Protein AF-A0A2E8GZ55-F1 (afdb_monomer_lite)

Structure (mmCIF, N/CA/C/O backbone):
data_AF-A0A2E8GZ55-F1
#
_entry.id   AF-A0A2E8GZ55-F1
#
loop_
_atom_site.group_PDB
_atom_site.id
_atom_site.type_symbol
_atom_site.label_atom_id
_atom_site.label_alt_id
_atom_site.label_comp_id
_atom_site.label_asym_id
_atom_site.label_entity_id
_atom_site.label_seq_id
_atom_site.pdbx_PDB_ins_code
_atom_site.Cartn_x
_atom_site.Cartn_y
_atom_site.Cartn_z
_atom_site.occupancy
_atom_site.B_iso_or_equiv
_atom_site.auth_seq_id
_atom_site.auth_comp_id
_atom_site.auth_asym_id
_atom_site.auth_atom_id
_atom_site.pdbx_PDB_model_num
ATOM 1 N N . MET A 1 1 ? 58.834 -13.946 -105.484 1.00 41.06 1 MET A N 1
ATOM 2 C CA . MET A 1 1 ? 59.655 -13.899 -104.248 1.00 41.06 1 MET A CA 1
ATOM 3 C C . MET A 1 1 ? 59.198 -12.689 -103.439 1.00 41.06 1 MET A C 1
ATOM 5 O O . MET A 1 1 ? 59.025 -11.671 -104.084 1.00 41.06 1 MET A O 1
ATOM 9 N N . ASN A 1 2 ? 58.908 -12.636 -102.134 1.00 47.53 2 ASN A N 1
ATOM 10 C CA . ASN A 1 2 ? 58.885 -13.493 -100.925 1.00 47.53 2 ASN A CA 1
ATOM 11 C C . ASN A 1 2 ? 57.553 -13.137 -100.208 1.00 47.53 2 ASN A C 1
ATOM 13 O O . ASN A 1 2 ? 57.174 -11.974 -100.247 1.00 47.53 2 ASN A O 1
ATOM 17 N N . ARG A 1 3 ? 56.666 -14.031 -99.748 1.00 53.28 3 ARG A N 1
ATOM 18 C CA . ARG A 1 3 ? 56.694 -15.044 -98.667 1.00 53.28 3 ARG A CA 1
ATOM 19 C C . ARG A 1 3 ? 56.933 -14.516 -97.240 1.00 53.28 3 ARG A C 1
ATOM 21 O O . ARG A 1 3 ? 57.986 -13.956 -96.964 1.00 53.28 3 ARG A O 1
ATOM 28 N N . SER A 1 4 ? 55.965 -14.888 -96.387 1.00 54.66 4 SER A N 1
ATOM 29 C CA . SER A 1 4 ? 56.002 -15.147 -94.931 1.00 54.66 4 SER A CA 1
ATOM 30 C C . SER A 1 4 ? 55.223 -14.128 -94.087 1.00 54.66 4 SER A C 1
ATOM 32 O O . SER A 1 4 ? 55.584 -12.963 -94.033 1.00 54.66 4 SER A O 1
ATOM 34 N N . ALA A 1 5 ? 54.017 -14.475 -93.618 1.00 52.09 5 ALA A N 1
ATOM 35 C CA . ALA A 1 5 ? 53.689 -15.380 -92.493 1.00 52.09 5 ALA A CA 1
ATOM 36 C C . ALA A 1 5 ? 53.613 -14.563 -91.184 1.00 52.09 5 ALA A C 1
ATOM 38 O O . ALA A 1 5 ? 54.536 -13.838 -90.849 1.00 52.09 5 ALA A O 1
ATOM 39 N N . MET A 1 6 ? 52.430 -14.471 -90.571 1.00 54.75 6 MET A N 1
ATOM 40 C CA . MET A 1 6 ? 51.948 -15.400 -89.534 1.00 54.75 6 MET A CA 1
ATOM 41 C C . MET A 1 6 ? 52.534 -15.044 -88.168 1.00 54.75 6 MET A C 1
ATOM 43 O O . MET A 1 6 ? 53.733 -15.162 -87.996 1.00 54.75 6 MET A O 1
ATOM 47 N N . THR A 1 7 ? 51.657 -14.652 -87.238 1.00 57.09 7 THR A N 1
ATOM 48 C CA . THR A 1 7 ? 51.604 -15.005 -85.798 1.00 57.09 7 T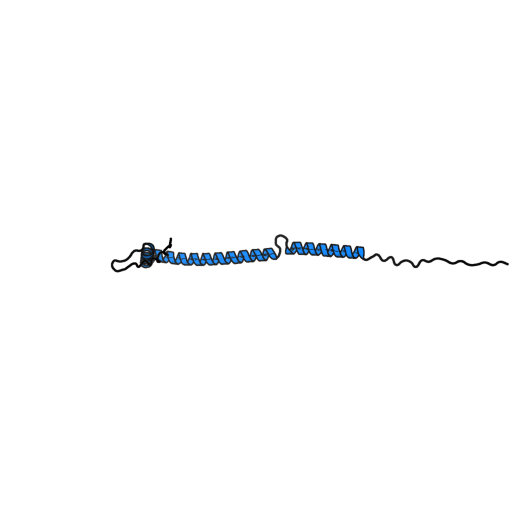HR A CA 1
ATOM 49 C C . THR A 1 7 ? 50.690 -13.973 -85.126 1.00 57.09 7 THR A C 1
ATOM 51 O O . THR A 1 7 ? 50.966 -12.782 -85.174 1.00 57.09 7 THR A O 1
ATOM 54 N N . GLN A 1 8 ? 49.467 -14.323 -84.729 1.00 52.78 8 GLN A N 1
ATOM 55 C CA . GLN A 1 8 ? 49.133 -15.073 -83.511 1.00 52.78 8 GLN A CA 1
ATOM 56 C C . GLN A 1 8 ? 49.424 -14.274 -82.233 1.00 52.78 8 GLN A C 1
ATOM 58 O O . GLN A 1 8 ? 50.576 -14.025 -81.907 1.00 52.78 8 GLN A O 1
ATOM 63 N N . GLY A 1 9 ? 48.369 -14.030 -81.448 1.00 44.78 9 GLY A N 1
ATOM 64 C CA . GLY A 1 9 ? 48.473 -14.136 -79.993 1.00 44.78 9 GLY A CA 1
ATOM 65 C C . GLY A 1 9 ? 47.917 -12.969 -79.181 1.00 44.78 9 GLY A C 1
ATOM 66 O O . GLY A 1 9 ? 48.411 -11.856 -79.262 1.00 44.78 9 GLY A O 1
ATOM 67 N N . GLY A 1 10 ? 46.968 -13.295 -78.297 1.00 43.28 10 GLY A N 1
ATOM 68 C CA . GLY A 1 10 ? 46.809 -12.628 -76.997 1.00 43.28 10 GLY A CA 1
ATOM 69 C C . GLY A 1 10 ? 45.757 -11.523 -76.959 1.00 43.28 10 GLY A C 1
ATOM 70 O O . GLY A 1 10 ? 46.036 -10.379 -77.270 1.00 43.28 10 GLY A O 1
ATOM 71 N N . ARG A 1 11 ? 44.493 -11.847 -76.670 1.00 49.84 11 ARG A N 1
ATOM 72 C CA . ARG A 1 11 ? 43.917 -11.851 -75.306 1.00 49.84 11 ARG A CA 1
ATOM 73 C C . ARG A 1 11 ? 44.045 -10.508 -74.579 1.00 49.84 11 ARG A C 1
ATOM 75 O O . ARG A 1 11 ? 45.089 -10.218 -74.019 1.00 49.84 11 ARG A O 1
ATOM 82 N N . ALA A 1 12 ? 42.913 -9.838 -74.400 1.00 47.91 12 ALA A N 1
ATOM 83 C CA . ALA A 1 12 ? 42.366 -9.614 -73.063 1.00 47.91 12 ALA A CA 1
ATOM 84 C C . ALA A 1 12 ? 40.923 -9.127 -73.209 1.00 47.91 12 ALA A C 1
ATOM 86 O O . ALA A 1 12 ? 40.662 -7.973 -73.532 1.00 47.91 12 ALA A O 1
ATOM 87 N N . VAL A 1 13 ? 39.978 -10.036 -72.971 1.00 53.66 13 VAL A N 1
ATOM 88 C CA . VAL A 1 13 ? 38.647 -9.651 -72.508 1.00 53.66 13 VAL A CA 1
ATOM 89 C C . VAL A 1 13 ? 38.859 -8.764 -71.284 1.00 53.66 13 VAL A C 1
ATOM 91 O O . VAL A 1 13 ? 39.492 -9.193 -70.319 1.00 53.66 13 VAL A O 1
ATOM 94 N N . ALA A 1 14 ? 38.440 -7.503 -71.368 1.00 50.84 14 ALA A N 1
ATOM 95 C CA . ALA A 1 14 ? 38.505 -6.590 -70.241 1.00 50.84 14 ALA A CA 1
ATOM 96 C C . ALA A 1 14 ? 37.743 -7.246 -69.091 1.00 50.84 14 ALA A C 1
ATOM 98 O O . ALA A 1 14 ? 36.546 -7.524 -69.190 1.00 50.84 14 ALA A O 1
ATOM 99 N N . SER A 1 15 ? 38.492 -7.593 -68.049 1.00 53.91 15 SER A N 1
ATOM 100 C CA . SER A 1 15 ? 37.979 -8.249 -66.868 1.00 53.91 15 SER A CA 1
ATOM 101 C C . SER A 1 15 ? 36.860 -7.394 -66.290 1.00 53.91 15 SER A C 1
ATOM 103 O O . SER A 1 15 ? 37.037 -6.215 -65.976 1.00 53.91 15 SER A O 1
ATOM 105 N N . LEU A 1 16 ? 35.686 -8.004 -66.148 1.00 49.28 16 LEU A N 1
ATOM 106 C CA . LEU A 1 16 ? 34.657 -7.518 -65.249 1.00 49.28 16 LEU A CA 1
ATOM 107 C C . LEU A 1 16 ? 35.289 -7.550 -63.860 1.00 49.28 16 LEU A C 1
ATOM 109 O O . LEU A 1 16 ? 35.377 -8.594 -63.218 1.00 49.28 16 LEU A O 1
ATOM 113 N N . ALA A 1 17 ? 35.839 -6.410 -63.448 1.00 52.22 17 ALA A N 1
ATOM 114 C CA . ALA A 1 17 ? 36.323 -6.190 -62.104 1.00 52.22 17 ALA A CA 1
ATOM 115 C C . ALA A 1 17 ? 35.103 -6.225 -61.186 1.00 52.22 17 ALA A C 1
ATOM 117 O O . ALA A 1 17 ? 34.494 -5.200 -60.871 1.00 52.22 17 ALA A O 1
ATOM 118 N N . GLU A 1 18 ? 34.719 -7.435 -60.791 1.00 55.09 18 GLU A N 1
ATOM 119 C CA . GLU A 1 18 ? 33.783 -7.660 -59.715 1.00 55.09 18 GLU A CA 1
ATOM 120 C C . GLU A 1 18 ? 34.381 -7.021 -58.462 1.00 55.09 18 GLU A C 1
ATOM 122 O O . GLU A 1 18 ? 35.228 -7.586 -57.767 1.00 55.09 18 GLU A O 1
ATOM 127 N N . ARG A 1 19 ? 33.960 -5.784 -58.175 1.00 57.44 19 ARG A N 1
ATOM 128 C CA . ARG A 1 19 ? 34.095 -5.182 -56.851 1.00 57.44 19 ARG A CA 1
ATOM 129 C C . ARG A 1 19 ? 33.283 -6.062 -55.914 1.00 57.44 19 ARG A C 1
ATOM 131 O O . ARG A 1 19 ? 32.081 -5.861 -55.754 1.00 57.44 19 ARG A O 1
ATOM 138 N N . GLY A 1 20 ? 33.947 -7.080 -55.372 1.00 63.44 20 GLY A N 1
ATOM 139 C CA . GLY A 1 20 ? 33.312 -8.116 -54.582 1.00 63.44 20 GLY A CA 1
ATOM 140 C C . GLY A 1 20 ? 32.437 -7.508 -53.481 1.00 63.44 20 GLY A C 1
ATOM 141 O O . GLY A 1 20 ? 32.804 -6.490 -52.881 1.00 63.44 20 GLY A O 1
ATOM 142 N N . PRO A 1 21 ? 31.294 -8.135 -53.164 1.00 60.47 21 PRO A N 1
ATOM 143 C CA . PRO A 1 21 ? 30.290 -7.597 -52.245 1.00 60.47 21 PRO A CA 1
ATOM 144 C C . PRO A 1 21 ? 30.801 -7.427 -50.806 1.00 60.47 21 PRO A C 1
ATOM 146 O O . PRO A 1 21 ? 30.104 -6.852 -49.975 1.00 60.47 21 PRO A O 1
ATOM 149 N N . ARG A 1 22 ? 32.033 -7.864 -50.511 1.00 64.44 22 ARG A N 1
ATOM 150 C CA . ARG A 1 22 ? 32.688 -7.834 -49.197 1.00 64.44 22 ARG A CA 1
ATOM 151 C C . ARG A 1 22 ? 32.586 -6.467 -48.514 1.00 64.44 22 ARG A C 1
ATOM 153 O O . ARG A 1 22 ? 32.181 -6.402 -47.362 1.00 64.44 22 ARG A O 1
ATOM 160 N N . GLY A 1 23 ? 32.831 -5.368 -49.232 1.00 73.50 23 GLY A N 1
ATOM 161 C CA . GLY A 1 23 ? 32.719 -4.019 -48.656 1.00 73.50 23 GLY A CA 1
ATOM 162 C C . GLY A 1 23 ? 31.279 -3.572 -48.369 1.00 73.50 23 GLY A C 1
ATOM 163 O O . GLY A 1 23 ? 31.047 -2.803 -47.441 1.00 73.50 23 GLY A O 1
ATOM 164 N N . ARG A 1 24 ? 30.296 -4.057 -49.140 1.00 80.69 24 ARG A N 1
ATOM 165 C CA . ARG A 1 24 ? 28.869 -3.770 -48.907 1.00 80.69 24 ARG A CA 1
ATOM 166 C C . ARG A 1 24 ? 28.325 -4.598 -47.746 1.00 80.69 24 ARG A C 1
ATOM 168 O O . ARG A 1 24 ? 27.590 -4.065 -46.927 1.00 80.69 24 ARG A O 1
ATOM 175 N N . LEU A 1 25 ? 28.747 -5.856 -47.644 1.00 82.56 25 LEU A N 1
ATOM 176 C CA . LEU A 1 25 ? 28.386 -6.758 -46.550 1.00 82.56 25 LEU A CA 1
ATOM 177 C C . LEU A 1 25 ? 28.928 -6.263 -45.205 1.00 82.56 25 LEU A C 1
ATOM 179 O O . LEU A 1 25 ? 28.194 -6.268 -44.228 1.00 82.56 25 LEU A O 1
ATOM 183 N N . TRP A 1 26 ? 30.162 -5.754 -45.158 1.00 87.12 26 TRP A N 1
ATOM 184 C CA . TRP A 1 26 ? 30.724 -5.169 -43.934 1.00 87.12 26 TRP A CA 1
ATOM 185 C C . TRP A 1 26 ? 30.017 -3.877 -43.521 1.00 87.12 26 TRP A C 1
ATOM 187 O O . TRP A 1 26 ? 29.746 -3.677 -42.342 1.00 87.12 26 TRP A O 1
ATOM 197 N N . LYS A 1 27 ? 29.654 -3.021 -44.485 1.00 89.62 27 LYS A N 1
ATOM 198 C CA . LYS A 1 27 ? 28.842 -1.824 -44.211 1.00 89.62 27 LYS A CA 1
ATOM 199 C C . LYS A 1 27 ? 27.446 -2.188 -43.707 1.00 89.62 27 LYS A C 1
ATOM 201 O O . LYS A 1 27 ? 26.975 -1.574 -42.759 1.00 89.62 27 LYS A O 1
ATOM 206 N N . ALA A 1 28 ? 26.809 -3.197 -44.301 1.00 90.25 28 ALA A N 1
ATOM 207 C CA . ALA A 1 28 ? 25.518 -3.698 -43.843 1.00 90.25 28 ALA A CA 1
ATOM 208 C C . ALA A 1 28 ? 25.620 -4.301 -42.434 1.00 90.25 28 ALA A C 1
ATOM 210 O O . ALA A 1 28 ? 24.810 -3.968 -41.578 1.00 90.25 28 ALA A O 1
ATOM 211 N N . ALA A 1 29 ? 26.648 -5.107 -42.158 1.00 92.25 29 ALA A N 1
ATOM 212 C CA . ALA A 1 29 ? 26.893 -5.670 -40.833 1.00 92.25 29 ALA A CA 1
ATOM 213 C C . ALA A 1 29 ? 27.153 -4.583 -39.778 1.00 92.25 29 ALA A C 1
ATOM 215 O O . ALA A 1 29 ? 26.601 -4.653 -38.684 1.00 92.25 29 ALA A O 1
ATOM 216 N N . ALA A 1 30 ? 27.922 -3.543 -40.115 1.00 92.50 30 ALA A N 1
ATOM 217 C CA . ALA A 1 30 ? 28.144 -2.400 -39.233 1.00 92.50 30 ALA A CA 1
ATOM 218 C C . ALA A 1 30 ? 26.842 -1.634 -38.944 1.00 92.50 30 ALA A C 1
ATOM 220 O O . ALA A 1 30 ? 26.603 -1.230 -37.809 1.00 92.50 30 ALA A O 1
ATOM 221 N N . LEU A 1 31 ? 25.977 -1.472 -39.948 1.00 94.06 31 LEU A N 1
ATOM 222 C CA . LEU A 1 31 ? 24.702 -0.769 -39.807 1.00 94.06 31 LEU A CA 1
ATOM 223 C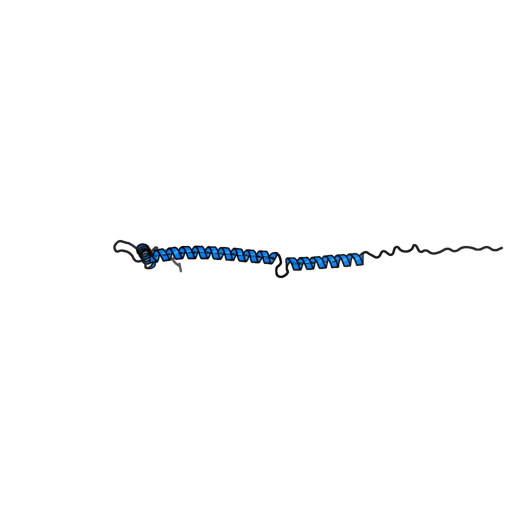 C . LEU A 1 31 ? 23.687 -1.578 -38.983 1.00 94.06 31 LEU A C 1
ATOM 225 O O . LEU A 1 31 ? 23.007 -1.020 -38.125 1.00 94.06 31 LEU A O 1
ATOM 229 N N . VAL A 1 32 ? 23.641 -2.899 -39.179 1.00 94.44 32 VAL A N 1
ATOM 230 C CA . VAL A 1 32 ? 22.843 -3.821 -38.355 1.00 94.44 32 VAL A CA 1
ATOM 231 C C . VAL A 1 32 ? 23.360 -3.850 -36.916 1.00 94.44 32 VAL A C 1
ATOM 233 O O . VAL A 1 32 ? 22.563 -3.780 -35.986 1.00 94.44 32 VAL A O 1
ATOM 236 N N . GLY A 1 33 ? 24.680 -3.889 -36.720 1.00 93.88 33 GLY A N 1
ATOM 237 C CA . GLY A 1 33 ? 25.296 -3.811 -35.396 1.00 93.88 33 GLY A CA 1
ATOM 238 C C . GLY A 1 33 ? 24.954 -2.507 -34.675 1.00 93.88 33 GLY A C 1
ATOM 239 O O . GLY A 1 33 ? 24.555 -2.537 -33.515 1.00 93.88 33 GLY A O 1
ATOM 240 N N . LEU A 1 34 ? 25.021 -1.370 -35.373 1.00 92.25 34 LEU A N 1
ATOM 241 C CA . LEU A 1 34 ? 24.647 -0.067 -34.820 1.00 92.25 34 LEU A CA 1
ATOM 242 C C . LEU A 1 34 ? 23.169 -0.024 -34.400 1.00 92.25 34 LEU A C 1
ATOM 244 O O . LEU A 1 34 ? 22.862 0.438 -33.303 1.00 92.25 34 LEU A O 1
ATOM 248 N N . LEU A 1 35 ? 22.265 -0.541 -35.240 1.00 91.38 35 LEU A N 1
ATOM 249 C CA . LEU A 1 35 ? 20.837 -0.647 -34.922 1.00 91.38 35 LEU A CA 1
ATOM 250 C C . LEU A 1 35 ? 20.575 -1.574 -33.732 1.00 91.38 35 LEU A C 1
ATOM 252 O O . LEU A 1 35 ? 19.736 -1.258 -32.894 1.00 91.38 35 LEU A O 1
ATOM 256 N N . ALA A 1 36 ? 21.300 -2.688 -33.629 1.00 88.25 36 ALA A N 1
ATOM 257 C CA . ALA A 1 36 ? 21.181 -3.612 -32.507 1.00 88.25 36 ALA A CA 1
ATOM 258 C C . ALA A 1 36 ? 21.643 -2.972 -31.190 1.00 88.25 36 ALA A C 1
ATOM 260 O O . ALA A 1 36 ? 20.973 -3.130 -30.174 1.00 88.25 36 ALA A O 1
ATOM 261 N N . VAL A 1 37 ? 22.737 -2.202 -31.209 1.00 84.81 37 VAL A N 1
ATOM 262 C CA . VAL A 1 37 ? 23.204 -1.436 -30.042 1.00 84.81 37 VAL A CA 1
ATOM 263 C C . VAL A 1 37 ? 22.185 -0.366 -29.656 1.00 84.81 37 VAL A C 1
ATOM 265 O O . VAL A 1 37 ? 21.855 -0.239 -28.482 1.00 84.81 37 VAL A O 1
ATOM 268 N N . TRP A 1 38 ? 21.630 0.360 -30.628 1.00 82.38 38 TRP A N 1
ATOM 269 C CA . TRP A 1 38 ? 20.577 1.348 -30.380 1.00 82.38 38 TRP A CA 1
ATOM 270 C C . TRP A 1 38 ? 19.315 0.725 -29.783 1.00 82.38 38 TRP A C 1
ATOM 272 O O . TRP A 1 38 ? 18.790 1.232 -28.796 1.00 82.38 38 TRP A O 1
ATOM 282 N N . ALA A 1 39 ? 18.854 -0.398 -30.337 1.00 80.38 39 ALA A N 1
ATOM 283 C CA . ALA A 1 39 ? 17.728 -1.142 -29.791 1.00 80.38 39 ALA A CA 1
ATOM 284 C C . ALA A 1 39 ? 18.040 -1.623 -28.368 1.00 80.38 39 ALA A C 1
ATOM 286 O O . ALA A 1 39 ? 17.237 -1.418 -27.465 1.00 80.38 39 ALA A O 1
ATOM 287 N N . TYR A 1 40 ? 19.225 -2.190 -28.138 1.00 79.25 40 TYR A N 1
ATOM 288 C CA . TYR A 1 40 ? 19.650 -2.641 -26.817 1.00 79.25 40 TYR A CA 1
ATOM 289 C C . TYR A 1 40 ? 19.652 -1.501 -25.792 1.00 79.25 40 TYR A C 1
ATOM 291 O O . TYR A 1 40 ? 19.089 -1.666 -24.718 1.00 79.25 40 TYR A O 1
ATOM 299 N N . VAL A 1 41 ? 20.190 -0.326 -26.131 1.00 74.81 41 VAL A N 1
ATOM 300 C CA . VAL A 1 41 ? 20.150 0.857 -25.254 1.00 74.81 41 VAL A CA 1
ATOM 301 C C . VAL A 1 41 ? 18.711 1.313 -24.999 1.00 74.81 41 VAL A C 1
ATOM 303 O O . VAL A 1 41 ? 18.382 1.678 -23.879 1.00 74.81 41 VAL A O 1
ATOM 306 N N . PHE A 1 42 ? 17.823 1.232 -25.989 1.00 67.94 42 PHE A N 1
ATOM 307 C CA . PHE A 1 42 ? 16.414 1.599 -25.815 1.00 67.94 42 PHE A CA 1
ATOM 308 C C . PHE A 1 42 ? 15.630 0.600 -24.940 1.00 67.94 42 PHE A C 1
ATOM 310 O O . PHE A 1 42 ? 14.689 0.976 -24.240 1.00 67.94 42 PHE A O 1
ATOM 317 N N . PHE A 1 43 ? 16.009 -0.681 -24.968 1.00 64.38 43 PHE A N 1
ATOM 318 C CA . PHE A 1 43 ? 15.380 -1.733 -24.166 1.00 64.38 43 PHE A CA 1
ATOM 319 C C . PHE A 1 43 ? 16.002 -1.897 -22.766 1.00 64.38 43 PHE A C 1
ATOM 321 O O . PHE A 1 43 ? 15.278 -2.286 -21.849 1.00 64.38 43 PHE A O 1
ATOM 328 N N . VAL A 1 44 ? 17.304 -1.623 -22.598 1.00 63.91 44 VAL A N 1
ATOM 329 C CA . VAL A 1 44 ? 18.106 -1.942 -21.394 1.00 63.91 44 VAL A CA 1
ATOM 330 C C . VAL A 1 44 ? 18.734 -0.711 -20.720 1.00 63.91 44 VAL A C 1
ATOM 332 O O . VAL A 1 44 ? 19.130 -0.805 -19.564 1.00 63.91 44 VAL A O 1
ATOM 335 N N . GLY A 1 45 ? 18.843 0.435 -21.396 1.00 57.47 45 GLY A N 1
ATOM 336 C CA . GLY A 1 45 ? 19.372 1.665 -20.796 1.00 57.47 45 GLY A CA 1
ATOM 337 C C . GLY A 1 45 ? 18.435 2.243 -19.734 1.00 57.47 45 GLY A C 1
ATOM 338 O O . GLY A 1 45 ? 17.221 2.068 -19.840 1.00 57.47 45 GLY A O 1
ATOM 339 N N . ASP A 1 46 ? 19.009 2.920 -18.733 1.00 51.28 46 ASP A N 1
ATOM 340 C CA . ASP A 1 46 ? 18.311 3.533 -17.592 1.00 51.28 46 ASP A CA 1
ATOM 341 C C . ASP A 1 46 ? 17.041 4.282 -18.045 1.00 51.28 46 ASP A C 1
ATOM 343 O O . ASP A 1 46 ? 17.117 5.347 -18.663 1.00 51.28 46 ASP A O 1
ATOM 347 N N . GLY A 1 47 ? 15.863 3.699 -17.777 1.00 54.47 47 GLY A N 1
ATOM 348 C CA . GLY A 1 47 ? 14.561 4.233 -18.209 1.00 54.47 47 GLY A CA 1
ATOM 349 C C . GLY A 1 47 ? 13.868 3.495 -19.367 1.00 54.47 47 GLY A C 1
ATOM 350 O O . GLY A 1 47 ? 12.816 3.943 -19.830 1.00 54.47 47 GLY A O 1
ATOM 351 N N . GLY A 1 48 ? 14.403 2.363 -19.832 1.00 59.59 48 GLY A N 1
ATOM 352 C CA . GLY A 1 48 ? 13.769 1.510 -20.843 1.00 59.59 48 GLY A CA 1
ATOM 353 C C . GLY A 1 48 ? 12.404 0.946 -20.409 1.00 59.59 48 GLY A C 1
ATOM 354 O O . GLY A 1 48 ? 12.035 0.946 -19.234 1.00 59.59 48 GLY A O 1
ATOM 355 N N . TRP A 1 49 ? 11.627 0.404 -21.358 1.00 56.41 49 TRP A N 1
ATOM 356 C CA . TRP A 1 49 ? 10.255 -0.111 -21.133 1.00 56.41 49 TRP A CA 1
ATOM 357 C C . TRP A 1 49 ? 10.131 -1.121 -19.970 1.00 56.41 49 TRP A C 1
ATOM 359 O O . TRP A 1 49 ? 9.076 -1.233 -19.337 1.00 56.41 49 TRP A O 1
ATOM 369 N N . LEU A 1 50 ? 11.217 -1.837 -19.662 1.00 60.59 50 LEU A N 1
ATOM 370 C CA . LEU A 1 50 ? 11.315 -2.751 -18.523 1.00 60.59 50 LEU A CA 1
ATOM 371 C C . LEU A 1 50 ? 11.314 -2.025 -17.168 1.00 60.59 50 LEU A C 1
ATOM 373 O O . LEU A 1 50 ? 10.637 -2.489 -16.246 1.00 60.59 50 LEU A O 1
ATOM 377 N N . ASP A 1 51 ? 11.992 -0.884 -17.054 1.00 62.62 51 ASP A N 1
ATOM 378 C CA . ASP A 1 51 ? 11.998 -0.074 -15.832 1.00 62.62 51 ASP A CA 1
ATOM 379 C C . ASP A 1 51 ? 10.647 0.589 -15.612 1.00 62.62 51 ASP A C 1
ATOM 381 O O . ASP A 1 51 ? 10.112 0.541 -14.508 1.00 62.62 51 ASP A O 1
ATOM 385 N N . LEU A 1 52 ? 10.009 1.078 -16.678 1.00 63.53 52 LEU A N 1
ATOM 386 C CA . LEU A 1 52 ? 8.665 1.644 -16.572 1.00 63.53 52 LEU A CA 1
ATOM 387 C C . LEU A 1 52 ? 7.633 0.601 -16.105 1.00 63.53 52 LEU A C 1
ATOM 389 O O . LEU A 1 52 ? 6.690 0.936 -15.388 1.00 63.53 52 LEU A O 1
ATOM 393 N N . ARG A 1 53 ? 7.808 -0.681 -16.461 1.00 62.53 53 ARG A N 1
ATOM 394 C CA . ARG A 1 53 ? 6.978 -1.774 -15.926 1.00 62.53 53 ARG A CA 1
ATOM 395 C C . ARG A 1 53 ? 7.271 -2.072 -14.460 1.00 62.53 53 ARG A C 1
ATOM 397 O O . ARG A 1 53 ? 6.326 -2.278 -13.700 1.00 62.53 53 ARG A O 1
ATOM 404 N N . ARG A 1 54 ? 8.544 -2.112 -14.060 1.00 64.25 54 ARG A N 1
ATOM 405 C CA . ARG A 1 54 ? 8.934 -2.357 -12.661 1.00 64.25 54 ARG A CA 1
ATOM 406 C C . ARG A 1 54 ? 8.463 -1.231 -11.749 1.00 64.25 54 ARG A C 1
ATOM 408 O O . ARG A 1 54 ? 7.922 -1.509 -10.683 1.00 64.25 54 ARG A O 1
ATOM 415 N N . GLU A 1 55 ? 8.581 0.010 -12.200 1.00 64.06 55 GLU A N 1
ATOM 416 C CA . GLU A 1 55 ? 8.163 1.177 -11.434 1.00 64.06 55 GLU A CA 1
ATOM 417 C C . GLU A 1 55 ? 6.638 1.263 -11.330 1.00 64.06 55 GLU A C 1
ATOM 419 O O . GLU A 1 55 ? 6.109 1.463 -10.241 1.00 64.06 55 GLU A O 1
ATOM 424 N N . ARG A 1 56 ? 5.899 0.950 -12.406 1.00 69.19 56 ARG A N 1
ATOM 425 C CA . ARG A 1 56 ? 4.433 0.801 -12.334 1.00 69.19 56 ARG A CA 1
ATOM 426 C C . ARG A 1 56 ? 3.998 -0.300 -11.367 1.00 69.19 56 ARG A C 1
ATOM 428 O O . ARG A 1 56 ? 3.030 -0.117 -10.638 1.00 69.19 56 ARG A O 1
ATOM 435 N N . GLN A 1 57 ? 4.704 -1.432 -11.331 1.00 71.50 57 GLN A N 1
ATOM 436 C CA . GLN A 1 57 ? 4.405 -2.492 -10.364 1.00 71.50 57 GLN A CA 1
ATOM 437 C C . GLN A 1 57 ? 4.680 -2.045 -8.926 1.00 71.50 57 GLN A C 1
ATOM 439 O O . GLN A 1 57 ? 3.874 -2.336 -8.044 1.00 71.50 57 GLN A O 1
ATOM 444 N N . ARG A 1 58 ? 5.776 -1.319 -8.679 1.00 70.94 58 ARG A N 1
ATOM 445 C CA . ARG A 1 58 ? 6.078 -0.747 -7.359 1.00 70.94 58 ARG A CA 1
ATOM 446 C C . ARG A 1 58 ? 5.015 0.255 -6.924 1.00 70.94 58 ARG A C 1
ATOM 448 O O . ARG A 1 58 ? 4.515 0.114 -5.815 1.00 70.94 58 ARG A O 1
ATOM 455 N N . LEU A 1 59 ? 4.616 1.171 -7.806 1.00 76.44 59 LEU A N 1
ATOM 456 C CA . LEU A 1 59 ? 3.533 2.121 -7.545 1.00 76.44 59 LEU A CA 1
ATOM 457 C C . LEU A 1 59 ? 2.229 1.400 -7.205 1.00 76.44 59 LEU A C 1
ATOM 459 O O . LEU A 1 59 ? 1.663 1.661 -6.154 1.00 76.44 59 LEU A O 1
ATOM 463 N N . SER A 1 60 ? 1.821 0.407 -8.004 1.00 77.31 60 SER A N 1
ATOM 464 C CA . SER A 1 60 ? 0.585 -0.343 -7.730 1.00 77.31 60 SER A CA 1
ATOM 465 C C . SER A 1 60 ? 0.612 -1.088 -6.389 1.00 77.31 60 SER A C 1
ATOM 467 O O . SER A 1 60 ? -0.394 -1.153 -5.688 1.00 77.31 60 SER A O 1
ATOM 469 N N . LYS A 1 61 ? 1.774 -1.634 -5.999 1.00 84.19 61 LYS A N 1
ATOM 470 C CA . LYS A 1 61 ? 1.941 -2.287 -4.696 1.00 84.19 61 LYS A CA 1
ATOM 471 C C . LYS A 1 61 ? 1.848 -1.272 -3.565 1.00 84.19 61 LYS A C 1
ATOM 473 O O . LYS A 1 61 ? 1.139 -1.525 -2.597 1.00 84.19 61 LYS A O 1
ATOM 478 N N . LEU A 1 62 ? 2.522 -0.135 -3.705 1.00 83.38 62 LEU A N 1
ATOM 479 C CA . LEU A 1 62 ? 2.530 0.908 -2.690 1.00 83.38 62 LEU A CA 1
ATOM 480 C C . LEU A 1 62 ? 1.137 1.530 -2.520 1.00 83.38 62 LEU A C 1
ATOM 482 O O . LEU A 1 62 ? 0.676 1.676 -1.396 1.00 83.38 62 LEU A O 1
ATOM 486 N N . GLU A 1 63 ? 0.422 1.789 -3.615 1.00 87.62 63 GLU A N 1
ATOM 487 C CA . GLU A 1 63 ? -0.979 2.230 -3.598 1.00 87.62 63 GLU A CA 1
ATOM 488 C C . GLU A 1 63 ? -1.883 1.214 -2.892 1.00 87.62 63 GLU A C 1
ATOM 490 O O . GLU A 1 63 ? -2.688 1.586 -2.041 1.00 87.62 63 GLU A O 1
ATOM 495 N N . SER A 1 64 ? -1.719 -0.083 -3.183 1.00 88.69 64 SER A N 1
ATOM 496 C CA . SER A 1 64 ? -2.490 -1.130 -2.500 1.00 88.69 64 SER A CA 1
ATOM 497 C C . SER A 1 64 ? -2.194 -1.197 -0.999 1.00 88.69 64 SER A C 1
ATOM 499 O O . SER A 1 64 ? -3.085 -1.464 -0.193 1.00 88.69 64 SER A O 1
ATOM 501 N N . GLU A 1 65 ? -0.948 -0.929 -0.608 1.00 90.38 65 GLU A N 1
ATOM 502 C CA . GLU A 1 65 ? -0.534 -0.916 0.788 1.00 90.38 65 GLU A CA 1
ATOM 503 C C . GLU A 1 65 ? -1.074 0.312 1.523 1.00 90.38 65 GLU A C 1
ATOM 505 O O . GLU A 1 65 ? -1.582 0.167 2.634 1.00 90.38 65 GLU A O 1
ATOM 510 N N . VAL A 1 66 ? -1.061 1.483 0.880 1.00 92.62 66 VAL A N 1
ATOM 511 C CA . VAL A 1 66 ? -1.694 2.706 1.393 1.00 92.62 66 VAL A CA 1
ATOM 512 C C . VAL A 1 66 ? -3.187 2.481 1.606 1.00 92.62 66 VAL A C 1
ATOM 514 O O . VAL A 1 66 ? -3.658 2.663 2.723 1.00 92.62 66 VAL A O 1
ATOM 517 N N . ALA A 1 67 ? -3.910 1.970 0.607 1.00 91.75 67 ALA A N 1
ATOM 518 C CA . ALA A 1 67 ? -5.344 1.704 0.734 1.00 91.75 67 ALA A CA 1
ATOM 519 C C . ALA A 1 67 ? -5.656 0.712 1.874 1.00 91.75 67 ALA A C 1
ATOM 521 O O . ALA A 1 67 ? -6.622 0.875 2.628 1.00 91.75 67 ALA A O 1
ATOM 522 N N . ARG A 1 68 ? -4.809 -0.315 2.049 1.00 93.81 68 ARG A N 1
ATOM 523 C CA . ARG A 1 68 ? -4.927 -1.264 3.164 1.00 93.81 68 ARG A CA 1
ATOM 524 C C . ARG A 1 68 ? -4.711 -0.576 4.513 1.00 93.81 68 ARG A C 1
ATOM 526 O O . ARG A 1 68 ? -5.448 -0.856 5.457 1.00 93.81 68 ARG A O 1
ATOM 533 N N . LEU A 1 69 ? -3.693 0.276 4.620 1.00 91.31 69 LEU A N 1
ATOM 534 C CA . LEU A 1 69 ? -3.371 1.004 5.846 1.00 91.31 69 LEU A CA 1
ATOM 535 C C . LEU A 1 69 ? -4.440 2.041 6.193 1.00 91.31 69 LEU A C 1
ATOM 537 O O . LEU A 1 69 ? -4.795 2.151 7.361 1.00 91.31 69 LEU A O 1
ATOM 541 N N . GLU A 1 70 ? -4.993 2.742 5.206 1.00 92.19 70 GLU A N 1
ATOM 542 C CA . GLU A 1 70 ? -6.112 3.672 5.386 1.00 92.19 70 GLU A CA 1
ATOM 543 C C . GLU A 1 70 ? -7.342 2.945 5.930 1.00 92.19 70 GLU A C 1
ATOM 545 O O . GLU A 1 70 ? -7.865 3.327 6.973 1.00 92.19 70 GLU A O 1
ATOM 550 N N . THR A 1 71 ? -7.715 1.812 5.327 1.00 93.56 71 THR A N 1
ATOM 551 C CA . THR A 1 71 ? -8.840 0.991 5.808 1.00 93.56 71 THR A CA 1
ATOM 552 C C . THR A 1 71 ? -8.632 0.532 7.257 1.00 93.56 71 THR A C 1
ATOM 554 O O . THR A 1 71 ? -9.557 0.554 8.073 1.00 93.56 71 THR A O 1
ATOM 557 N N . GLN A 1 72 ? -7.407 0.122 7.611 1.00 93.50 72 GLN A N 1
ATOM 558 C CA . GLN A 1 72 ? -7.074 -0.228 8.994 1.00 93.50 72 GLN A CA 1
ATOM 559 C C . GLN A 1 72 ? -7.167 0.988 9.915 1.00 93.50 72 GLN A C 1
ATOM 561 O O . GLN A 1 72 ? -7.738 0.878 10.999 1.00 93.50 72 GLN A O 1
ATOM 566 N N . ASN A 1 73 ? -6.655 2.142 9.489 1.00 95.12 73 ASN A N 1
ATOM 567 C CA . ASN A 1 73 ? -6.706 3.374 10.266 1.00 95.12 73 ASN A CA 1
ATOM 568 C C . ASN A 1 73 ? -8.153 3.781 10.561 1.00 95.12 73 ASN A C 1
ATOM 570 O O . ASN A 1 73 ? -8.486 4.015 11.718 1.00 95.12 73 ASN A O 1
ATOM 574 N N . ASP A 1 74 ? -9.020 3.767 9.551 1.00 93.50 74 ASP A N 1
ATOM 575 C CA . ASP A 1 74 ? -10.438 4.102 9.688 1.00 93.50 74 ASP A CA 1
ATOM 576 C C . ASP A 1 74 ? -11.154 3.141 10.641 1.00 93.50 74 ASP A C 1
ATOM 578 O O . ASP A 1 74 ? -11.899 3.569 11.525 1.00 93.50 74 ASP A O 1
ATOM 582 N N . SER A 1 75 ? -10.869 1.838 10.535 1.00 92.69 75 SER A N 1
ATOM 583 C CA . SER A 1 75 ? -11.433 0.845 11.453 1.00 92.69 75 SER A CA 1
ATOM 584 C C . SER A 1 75 ? -10.998 1.079 12.905 1.00 92.69 75 SER A C 1
ATOM 586 O O . SER A 1 75 ? -11.816 0.988 13.820 1.00 92.69 75 SER A O 1
ATOM 588 N N . LEU A 1 76 ? -9.729 1.436 13.125 1.00 90.88 76 LEU A N 1
ATOM 589 C CA . LEU A 1 76 ? -9.190 1.716 14.454 1.00 90.88 76 LEU A CA 1
ATOM 590 C C . LEU A 1 76 ? -9.740 3.024 15.017 1.00 90.88 76 LEU A C 1
ATOM 592 O O . LEU A 1 76 ? -10.051 3.079 16.204 1.00 90.88 76 LEU A O 1
ATOM 596 N N . ARG A 1 77 ? -9.909 4.053 14.181 1.00 91.31 77 ARG A N 1
ATOM 597 C CA . ARG A 1 77 ? -10.546 5.315 14.576 1.00 91.31 77 ARG A CA 1
ATOM 598 C C . ARG A 1 77 ? -11.970 5.088 15.050 1.00 91.31 77 ARG A C 1
ATOM 600 O O . ARG A 1 77 ? -12.325 5.586 16.110 1.00 91.31 77 ARG A O 1
ATOM 607 N N . LEU A 1 78 ? -12.745 4.277 14.331 1.00 90.00 78 LEU A N 1
ATOM 608 C CA . LEU A 1 78 ? -14.104 3.929 14.743 1.00 90.00 78 LEU A CA 1
ATOM 609 C C . LEU A 1 78 ? -14.120 3.183 16.086 1.00 90.00 78 LEU A C 1
ATOM 611 O O . LEU A 1 78 ? -14.987 3.420 16.924 1.00 90.00 78 LEU A O 1
ATOM 615 N N . VAL A 1 79 ? -13.167 2.274 16.309 1.00 88.00 79 VAL A N 1
ATOM 616 C CA . VAL A 1 79 ? -13.026 1.594 17.607 1.00 88.00 79 VAL A CA 1
ATOM 617 C C . VAL A 1 79 ? -12.692 2.596 18.708 1.00 88.00 79 VAL A C 1
ATOM 619 O O . VAL A 1 79 ? -13.283 2.516 19.781 1.00 88.00 79 VAL A O 1
ATOM 622 N N . LEU A 1 80 ? -11.784 3.537 18.450 1.00 89.62 80 LEU A N 1
ATOM 623 C CA . LEU A 1 80 ? -11.393 4.561 19.415 1.00 89.62 80 LEU A CA 1
ATOM 624 C C . LEU A 1 80 ? -12.572 5.479 19.763 1.00 89.62 80 LEU A C 1
ATOM 626 O O . LEU A 1 80 ? -12.847 5.695 20.938 1.00 89.62 80 LEU A O 1
ATOM 630 N N . GLU A 1 81 ? -13.326 5.924 18.758 1.00 89.38 81 GLU A N 1
ATOM 631 C CA . GLU A 1 81 ? 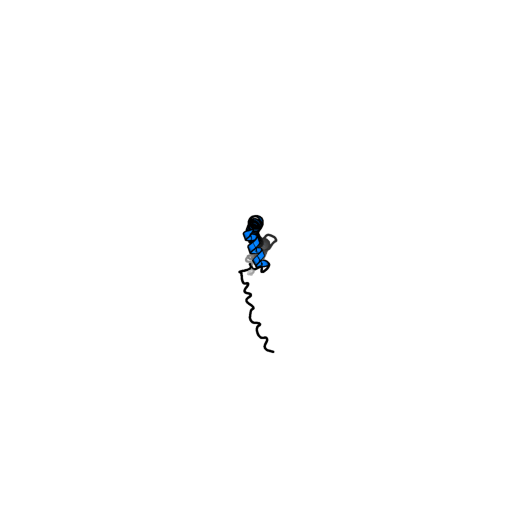-14.540 6.723 18.938 1.00 89.38 81 GLU A CA 1
ATOM 632 C C . GLU A 1 81 ? -15.579 5.980 19.787 1.00 89.38 81 GLU A C 1
ATOM 634 O O . GLU A 1 81 ? -16.187 6.566 20.682 1.00 89.38 81 GLU A O 1
ATOM 639 N N . ARG A 1 82 ? -15.756 4.672 19.564 1.00 86.81 82 ARG A N 1
ATOM 640 C CA . ARG A 1 82 ? -16.635 3.840 20.400 1.00 86.81 82 ARG A CA 1
ATOM 641 C C . ARG A 1 82 ? -16.103 3.677 21.818 1.00 86.81 82 ARG A C 1
ATOM 643 O O . ARG A 1 82 ? -16.892 3.677 22.750 1.00 86.81 82 ARG A O 1
ATOM 650 N N . MET A 1 83 ? -14.793 3.540 22.004 1.00 83.38 83 MET A N 1
ATOM 651 C CA . MET A 1 83 ? -14.202 3.468 23.345 1.00 83.38 83 MET A CA 1
ATOM 652 C C . MET A 1 83 ? -14.394 4.760 24.137 1.00 83.38 83 MET A C 1
ATOM 654 O O . MET A 1 83 ? -14.589 4.697 25.346 1.00 83.38 83 MET A O 1
ATOM 658 N N . GLU A 1 84 ? -14.326 5.911 23.471 1.00 85.00 84 GLU A N 1
ATOM 659 C CA . GLU A 1 84 ? -14.453 7.218 24.115 1.00 85.00 84 GLU A CA 1
ATOM 660 C C . GLU A 1 84 ? -15.914 7.576 24.422 1.00 85.00 84 GLU A C 1
ATOM 662 O O . GLU A 1 84 ? -16.209 8.103 25.493 1.00 85.00 84 GLU A O 1
ATOM 667 N N . ASN A 1 85 ? -16.836 7.247 23.512 1.00 89.00 85 ASN A N 1
ATOM 668 C CA . ASN A 1 85 ? -18.232 7.680 23.605 1.00 89.00 85 ASN A CA 1
ATOM 669 C C . ASN A 1 85 ? -19.202 6.613 24.145 1.00 89.00 85 ASN A C 1
ATOM 671 O O . ASN A 1 85 ? -20.319 6.962 24.525 1.00 89.00 85 ASN A O 1
ATOM 675 N N . ASP A 1 86 ? -18.815 5.332 24.196 1.00 89.50 86 ASP A N 1
ATOM 676 C CA . ASP A 1 86 ? -19.646 4.234 24.711 1.00 89.50 86 ASP A CA 1
ATOM 677 C C . ASP A 1 86 ? -18.979 3.541 25.921 1.00 89.50 86 ASP A C 1
ATOM 679 O O . ASP A 1 86 ? -18.140 2.641 25.767 1.00 89.50 86 ASP A O 1
ATOM 683 N N . PRO A 1 87 ? -19.385 3.906 27.154 1.00 85.88 87 PRO A N 1
ATOM 684 C CA . PRO A 1 87 ? -18.885 3.288 28.380 1.00 85.88 87 PRO A CA 1
ATOM 685 C C . PRO A 1 87 ? -19.126 1.775 28.454 1.00 85.88 87 PRO A C 1
ATOM 687 O O . PRO A 1 87 ? -18.320 1.059 29.046 1.00 85.88 87 PRO A O 1
ATOM 690 N N . GLY A 1 88 ? -20.210 1.269 27.855 1.00 87.88 88 GLY A N 1
ATOM 691 C CA . GLY A 1 88 ? -20.528 -0.159 27.850 1.00 87.88 88 GLY A CA 1
ATOM 692 C C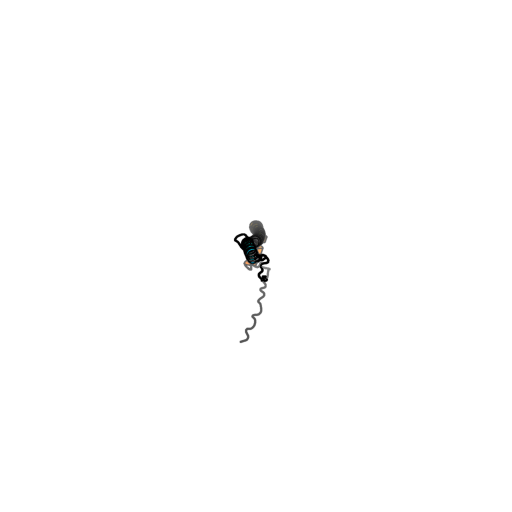 . GLY A 1 88 ? -19.606 -0.945 26.919 1.00 87.88 88 GLY A C 1
ATOM 693 O O . GLY A 1 88 ? -19.161 -2.046 27.261 1.00 87.88 88 GLY A O 1
ATOM 694 N N . PHE A 1 89 ? -19.257 -0.366 25.768 1.00 85.12 89 PHE A N 1
ATOM 695 C CA . PHE A 1 89 ? -18.240 -0.925 24.878 1.00 85.12 89 PHE A CA 1
ATOM 696 C C . PHE A 1 89 ? -16.863 -0.954 25.552 1.00 85.12 89 PHE A C 1
ATOM 698 O O . PHE A 1 89 ? -16.182 -1.982 25.517 1.00 85.12 89 PHE A O 1
ATOM 705 N N . LEU A 1 90 ? -16.476 0.138 26.218 1.00 87.12 90 LEU A N 1
ATOM 706 C CA . LEU A 1 90 ? -15.218 0.218 26.958 1.00 87.12 90 LEU A CA 1
ATOM 707 C C . LEU A 1 90 ? -15.153 -0.805 28.102 1.00 87.12 90 LEU A C 1
ATOM 709 O O . LEU A 1 90 ? -14.155 -1.520 28.218 1.00 87.12 90 LEU A O 1
ATOM 713 N N . GLU A 1 91 ? -16.217 -0.924 28.905 1.00 87.12 91 GLU A N 1
ATOM 714 C CA . GLU A 1 91 ? -16.315 -1.927 29.971 1.00 87.12 91 GLU A CA 1
ATOM 715 C C . GLU A 1 91 ? -16.150 -3.333 29.391 1.00 87.12 91 GLU A C 1
ATOM 717 O O . GLU A 1 91 ? -15.326 -4.105 29.876 1.00 87.12 91 GLU A O 1
ATOM 722 N N . LYS A 1 92 ? -16.869 -3.667 28.314 1.00 87.50 92 LYS A N 1
ATOM 723 C CA . LYS A 1 92 ? -16.769 -4.985 27.680 1.00 87.50 92 LYS A CA 1
ATOM 724 C C . LYS A 1 92 ? -15.335 -5.306 27.247 1.00 87.50 92 LYS A C 1
ATOM 726 O O . LYS A 1 92 ? -14.826 -6.373 27.590 1.00 87.50 92 LYS A O 1
ATOM 731 N N . VAL A 1 93 ? -14.668 -4.385 26.548 1.00 86.56 93 VAL A N 1
ATOM 732 C CA . VAL A 1 93 ? -13.282 -4.591 26.095 1.00 86.56 93 VAL A CA 1
ATOM 733 C C . VAL A 1 93 ? -12.319 -4.712 27.280 1.00 86.56 93 VAL A C 1
ATOM 735 O O . VAL A 1 93 ? -11.422 -5.558 27.260 1.00 86.56 93 VAL A O 1
ATOM 738 N N . ALA A 1 94 ? -12.502 -3.908 28.329 1.00 86.94 94 ALA A N 1
ATOM 739 C CA . ALA A 1 94 ? -11.706 -4.009 29.547 1.00 86.94 94 ALA A CA 1
ATOM 740 C C . ALA A 1 94 ? -11.902 -5.370 30.229 1.00 86.94 94 ALA A C 1
ATOM 742 O O . ALA A 1 94 ? -10.922 -6.015 30.597 1.00 86.94 94 ALA A O 1
ATOM 743 N N . ARG A 1 95 ? -13.147 -5.851 30.335 1.00 88.88 95 ARG A N 1
ATOM 744 C CA . ARG A 1 95 ? -13.473 -7.144 30.948 1.00 88.88 95 ARG A CA 1
ATOM 745 C C . ARG A 1 95 ? -12.868 -8.320 30.186 1.00 88.88 95 ARG A C 1
ATOM 747 O O . ARG A 1 95 ? -12.328 -9.222 30.821 1.00 88.88 95 ARG A O 1
ATOM 754 N N . GLU A 1 96 ? -12.885 -8.281 28.856 1.00 85.88 96 GLU A N 1
ATOM 755 C CA . GLU A 1 96 ? -12.238 -9.291 28.008 1.00 85.88 96 GLU A CA 1
ATOM 756 C C . GLU A 1 96 ? -10.708 -9.275 28.164 1.00 85.88 96 GLU A C 1
ATOM 758 O O . GLU A 1 96 ? -10.098 -10.321 28.390 1.00 85.88 96 GLU A O 1
ATOM 763 N N . LYS A 1 97 ? -10.073 -8.094 28.109 1.00 86.38 97 LYS A N 1
ATOM 764 C CA . LYS A 1 97 ? -8.607 -7.971 28.218 1.00 86.38 97 LYS A CA 1
ATOM 765 C C . LYS A 1 97 ? -8.067 -8.277 29.614 1.00 86.38 97 LYS A C 1
ATOM 767 O O . LYS A 1 97 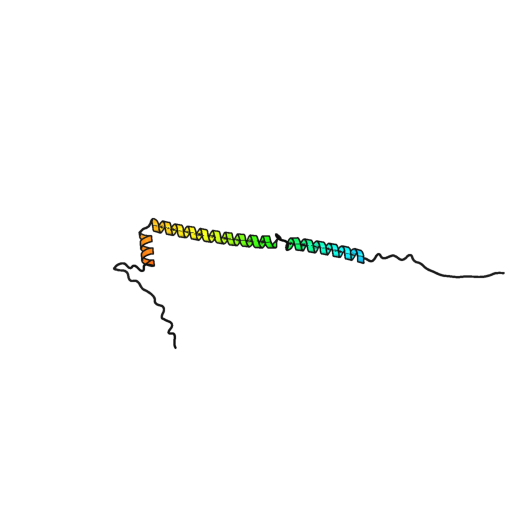? -6.979 -8.834 29.731 1.00 86.38 97 LYS A O 1
ATOM 772 N N . LEU A 1 98 ? -8.806 -7.905 30.656 1.00 88.62 98 LEU A N 1
ATOM 773 C CA . LEU A 1 98 ? -8.405 -8.059 32.058 1.00 88.62 98 LEU A CA 1
ATOM 774 C C . LEU A 1 98 ? -8.985 -9.320 32.715 1.00 88.62 98 LEU A C 1
ATOM 776 O O . LEU A 1 98 ? -8.767 -9.530 33.905 1.00 88.62 98 LEU A O 1
ATOM 780 N N . ARG A 1 99 ? -9.722 -10.155 31.967 1.00 87.50 99 ARG A N 1
ATOM 781 C CA . ARG A 1 99 ? -10.395 -11.367 32.472 1.00 87.50 99 ARG A CA 1
ATOM 782 C C . ARG A 1 99 ? -11.323 -11.093 33.671 1.00 87.50 99 ARG A C 1
ATOM 784 O O . ARG A 1 99 ? -11.411 -11.894 34.598 1.00 87.50 99 ARG A O 1
ATOM 791 N N . MET A 1 100 ? -12.028 -9.958 33.665 1.00 86.25 100 MET A N 1
ATOM 792 C CA . MET A 1 100 ? -12.917 -9.558 34.766 1.00 86.25 100 MET A CA 1
ATOM 793 C C . MET A 1 100 ? -14.324 -10.152 34.603 1.00 86.25 100 MET A C 1
ATOM 795 O O . MET A 1 100 ? -15.041 -9.841 33.647 1.00 86.25 100 MET A O 1
ATOM 799 N N . VAL A 1 101 ? -14.773 -10.940 35.581 1.00 85.88 101 VAL A N 1
ATOM 800 C CA . VAL A 1 101 ? -16.119 -11.542 35.634 1.00 85.88 101 VAL A CA 1
ATOM 801 C C . VAL A 1 101 ? -17.033 -10.827 36.638 1.00 85.88 101 VAL A C 1
ATOM 803 O O . VAL A 1 101 ? -16.574 -10.362 37.679 1.00 85.88 101 VAL A O 1
ATOM 806 N N . ARG A 1 102 ? -18.331 -10.710 36.329 1.00 84.88 102 ARG A N 1
ATOM 807 C CA . ARG A 1 102 ? -19.348 -10.230 37.280 1.00 84.88 102 ARG A CA 1
ATOM 808 C C . ARG A 1 102 ? -19.631 -11.311 38.332 1.00 84.88 102 ARG A C 1
ATOM 810 O O . ARG A 1 102 ? -19.354 -12.477 38.062 1.00 84.88 102 ARG A O 1
ATOM 817 N N . PRO A 1 103 ? -20.247 -10.970 39.482 1.00 83.00 103 PRO A N 1
ATOM 818 C CA . PRO A 1 103 ? -20.546 -11.931 40.553 1.00 83.00 103 PRO A CA 1
ATOM 819 C C . PRO A 1 103 ? -21.319 -13.192 40.121 1.00 83.00 103 PRO A C 1
ATOM 821 O O . PRO A 1 103 ? -21.296 -14.184 40.837 1.00 83.00 103 PRO A O 1
ATOM 824 N N . ASN A 1 104 ? -21.963 -13.168 38.947 1.00 86.19 104 ASN A N 1
ATOM 825 C CA . ASN A 1 104 ? -22.747 -14.271 38.385 1.00 86.19 104 ASN A CA 1
ATOM 826 C C . ASN A 1 104 ? -22.211 -14.777 37.026 1.00 86.19 104 ASN A C 1
ATOM 828 O O . ASN A 1 104 ? -22.959 -15.391 36.269 1.00 86.19 104 ASN A O 1
ATOM 832 N N . GLU A 1 105 ? -20.959 -14.480 36.666 1.00 83.94 105 GLU A N 1
ATOM 833 C CA . GLU A 1 105 ? -20.343 -14.921 35.406 1.00 83.94 105 GLU A CA 1
ATOM 834 C C . GLU A 1 105 ? -19.157 -15.869 35.673 1.00 83.94 105 GLU A C 1
ATOM 836 O O . GLU A 1 105 ? -18.382 -15.659 36.603 1.00 83.94 105 GLU A O 1
ATOM 841 N N . PHE A 1 106 ? -18.999 -16.904 34.839 1.00 83.44 106 PHE A N 1
ATOM 842 C CA . PHE A 1 106 ? -17.910 -17.884 34.938 1.00 83.44 106 PHE A CA 1
ATOM 843 C C . PHE A 1 106 ? -16.935 -17.731 33.765 1.00 83.44 106 PHE A C 1
ATOM 845 O O . PHE A 1 106 ? -17.355 -17.654 32.610 1.00 83.44 106 PHE A O 1
ATOM 852 N N . LEU A 1 107 ? -15.631 -17.715 34.057 1.00 83.00 107 LEU A N 1
ATOM 853 C CA . LEU A 1 107 ? -14.569 -17.719 33.050 1.00 83.00 107 LEU A CA 1
ATOM 854 C C . LEU A 1 107 ? -14.106 -19.159 32.799 1.00 83.00 107 LEU A C 1
ATOM 856 O O . LEU A 1 107 ? -13.581 -19.805 33.703 1.00 83.00 107 LEU A O 1
ATOM 860 N N . TYR A 1 108 ? -14.266 -19.648 31.570 1.00 85.31 108 TYR A N 1
ATOM 861 C CA . TYR A 1 108 ? -13.757 -20.955 31.150 1.00 85.31 108 TYR A CA 1
ATOM 862 C C . TYR A 1 108 ? -12.441 -20.782 30.385 1.00 85.31 108 TYR A C 1
ATOM 864 O O . TYR A 1 108 ? -12.425 -20.224 29.290 1.00 85.31 108 TYR A O 1
ATOM 872 N N . GLU A 1 109 ? -11.335 -21.279 30.939 1.00 83.12 109 GLU A N 1
ATOM 873 C CA . GLU A 1 109 ? -10.048 -21.354 30.239 1.00 83.12 109 GLU A CA 1
ATOM 874 C C . GLU A 1 109 ? -9.836 -22.767 29.688 1.00 83.12 109 GLU A C 1
ATOM 876 O O . GLU A 1 109 ? -9.671 -23.728 30.441 1.00 83.12 109 GLU A O 1
ATOM 881 N N . ILE A 1 110 ? -9.829 -22.903 28.361 1.00 87.81 110 ILE A N 1
ATOM 882 C CA . ILE A 1 110 ? -9.535 -24.176 27.697 1.00 87.81 110 ILE A CA 1
ATOM 883 C C . ILE A 1 110 ? -8.014 -24.344 27.666 1.00 87.81 110 ILE A C 1
ATOM 885 O O . ILE A 1 110 ? -7.324 -23.724 26.855 1.00 87.81 110 ILE A O 1
ATOM 889 N N . LYS A 1 111 ? -7.478 -25.175 28.563 1.00 85.62 111 LYS A N 1
ATOM 890 C CA . LYS A 1 111 ? -6.078 -25.608 28.500 1.00 85.62 111 LYS A CA 1
ATOM 891 C C . LYS A 1 111 ? -5.960 -26.691 27.434 1.00 85.62 111 LYS A C 1
ATOM 893 O O . LYS A 1 111 ? -6.700 -27.671 27.473 1.00 85.62 111 LYS A O 1
ATOM 898 N N . GLN A 1 112 ? -5.043 -26.517 26.485 1.00 83.25 112 GLN A N 1
ATOM 899 C CA . GLN A 1 112 ? -4.676 -27.620 25.600 1.00 83.25 112 GLN A CA 1
ATOM 900 C C . GLN A 1 112 ? -4.009 -28.702 26.459 1.00 83.25 112 GLN A C 1
ATOM 902 O O . GLN A 1 112 ? -3.209 -28.343 27.331 1.00 83.25 112 GLN A O 1
ATOM 907 N N . PRO A 1 113 ? -4.350 -29.990 26.271 1.00 78.75 113 PRO A N 1
ATOM 908 C CA . PRO A 1 113 ? -3.647 -31.056 26.964 1.00 78.75 113 PRO A CA 1
ATOM 909 C C . PRO A 1 113 ? -2.170 -30.911 26.614 1.00 78.75 113 PRO A C 1
ATOM 911 O O . PRO A 1 113 ? -1.821 -30.791 25.437 1.00 78.75 113 PRO A O 1
ATOM 914 N N . ALA A 1 114 ? -1.322 -30.821 27.642 1.00 71.88 114 ALA A N 1
ATOM 915 C CA . ALA A 1 114 ? 0.113 -30.879 27.444 1.00 71.88 114 ALA A CA 1
ATOM 916 C C . ALA A 1 114 ? 0.359 -32.157 26.649 1.00 71.88 114 ALA A C 1
ATOM 918 O O . ALA A 1 114 ? -0.010 -33.230 27.120 1.00 71.88 114 ALA A O 1
ATOM 919 N N . ALA A 1 115 ? 0.866 -32.027 25.421 1.00 69.81 115 ALA A N 1
ATOM 920 C CA . ALA A 1 115 ? 1.375 -33.175 24.699 1.00 69.81 115 ALA A CA 1
ATOM 921 C C . ALA A 1 115 ? 2.374 -33.818 25.654 1.00 69.81 115 ALA A C 1
ATOM 923 O O . ALA A 1 115 ? 3.374 -33.184 26.001 1.00 69.81 115 ALA A O 1
ATOM 924 N N . GLU A 1 116 ? 2.002 -34.981 26.180 1.00 65.44 116 GLU A N 1
ATOM 925 C CA . GLU A 1 116 ? 2.839 -35.793 27.040 1.00 65.44 116 GLU A CA 1
ATOM 926 C C . GLU A 1 116 ? 4.128 -35.991 26.247 1.00 65.44 116 GLU A C 1
ATOM 928 O O . GLU A 1 116 ? 4.152 -36.649 25.209 1.00 65.44 116 GLU A O 1
ATOM 933 N N . GLN A 1 117 ? 5.168 -35.260 26.646 1.00 58.81 117 GLN A N 1
ATOM 934 C CA . GLN A 1 117 ? 6.511 -35.498 26.159 1.00 58.81 117 GLN A CA 1
ATOM 935 C C . GLN A 1 117 ? 6.902 -36.811 26.826 1.00 58.81 117 GLN A C 1
ATOM 937 O O . GLN A 1 117 ? 7.307 -36.820 27.984 1.00 58.81 117 GLN A O 1
ATOM 942 N N . GLU A 1 118 ? 6.619 -37.914 26.134 1.00 56.28 118 GLU A N 1
ATOM 943 C CA . GLU A 1 118 ? 7.133 -39.236 26.468 1.00 56.28 118 GLU A CA 1
ATOM 944 C C . GLU A 1 118 ? 8.669 -39.146 26.434 1.00 56.28 118 GLU A C 1
ATOM 946 O O . GLU A 1 118 ? 9.254 -38.886 25.378 1.00 56.28 118 GLU A O 1
ATOM 951 N N . GLU A 1 119 ? 9.292 -39.261 27.611 1.00 49.03 119 GLU A N 1
ATOM 952 C CA . GLU A 1 119 ? 10.733 -39.513 27.776 1.00 49.03 119 GLU A CA 1
ATOM 953 C C . GLU A 1 119 ? 11.088 -40.969 27.453 1.00 49.03 119 GLU A C 1
ATOM 955 O O . GLU A 1 119 ? 10.295 -41.874 27.811 1.00 49.03 119 GLU A O 1
#

Sequence (119 aa):
MNRSAMTQGGRAVASLAERGPRGRLWKAAALVGLLAVWAYVFFVGDGGWLDLRRERQRLSKLESEVARLETQNDSLRLVLERMENDPGFLEKVAREKLRMVRPNEFLYEIKQPAAEQEE

Foldseek 3Di:
DDDDDDDDDDDDPPDPPCPDCVVVVVVVVVVVVVVVVVVCCQCPPDPHPVVVVVVVVVVVVVVVVVVVVVVVVVVVVVLVVCCVPPPVSVVVVCCVVVVDDDPPDDDDDDDDPDPPPDD

Secondary structure (DSSP, 8-state):
--------------------THHHHHHHHHHHHHHHHHHHHHHHSTT-HHHHHHHHHHHHHHHHHHHHHHHHHHHHHHHHHHHHH-HHHHHHHHHHHHT---TT------PPPP-----

pLDDT: mean 75.99, std 15.5, range [41.06, 95.12]

Radius of gyration: 4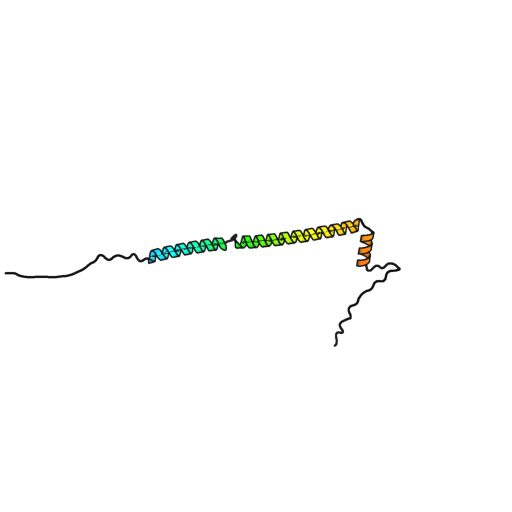6.23 Å; chains: 1; bounding box: 82×47×145 Å